Protein AF-A0A6B3HAN8-F1 (afdb_monomer)

pLDDT: mean 86.99, std 9.72, range [61.0, 98.0]

Foldseek 3Di:
DDDDDPPVVVVVVDPDPDPDPQPPCPDPSNVVVVVVVVVVVVVVVVVVVVVVVVVVVVVVVDDD

Secondary structure (DSSP, 8-state):
---PPPHHHHHHSSPPPP-PPPPPTTSHHHHHHHHHHHHHHHHHHHHHHHHHHHHHHHHHH---

Sequence (64 aa):
APGPVPRRVAALLGPAPSPRRLPPAMTRPGLAFLMATTGAAASAASSANAALTLLLVLKAATPL

Radius of gyration: 23.26 Å; Cα contacts (8 Å, |Δi|>4): 11; chains: 1; bounding box: 32×41×70 Å

Mean predicted aligned error: 9.98 Å

Solvent-accessible surface area (backbone atoms only — not comparable to full-atom values): 3971 Å² total; per-residue (Å²): 130,87,76,87,71,57,71,70,58,48,59,68,73,40,78,78,78,74,86,73,76,79,61,58,63,95,38,75,70,12,44,54,47,51,51,51,53,49,53,53,50,50,51,51,53,51,52,50,51,52,50,50,53,52,50,51,51,50,57,68,74,51,82,127

Structure (mmCIF, N/CA/C/O backbone):
data_AF-A0A6B3HAN8-F1
#
_entry.id   AF-A0A6B3HAN8-F1
#
loop_
_atom_site.group_PDB
_atom_site.id
_atom_site.type_symbol
_atom_site.label_atom_id
_atom_site.label_alt_id
_atom_site.label_comp_id
_atom_site.label_asym_id
_atom_site.label_entity_id
_atom_site.label_seq_id
_atom_site.pdbx_PDB_ins_code
_atom_site.Cartn_x
_atom_site.Cartn_y
_atom_site.Cartn_z
_atom_site.occupancy
_atom_site.B_iso_or_equiv
_atom_site.auth_seq_id
_atom_site.auth_comp_id
_atom_site.auth_asym_id
_atom_site.auth_atom_id
_atom_site.pdbx_PDB_model_num
ATOM 1 N N . ALA A 1 1 ? 1.318 -26.445 -39.455 1.00 61.00 1 ALA A N 1
ATOM 2 C CA . ALA A 1 1 ? 2.114 -25.683 -38.469 1.00 61.00 1 ALA A CA 1
ATOM 3 C C . ALA A 1 1 ? 1.177 -24.739 -37.716 1.00 61.00 1 ALA A C 1
ATOM 5 O O . ALA A 1 1 ? 0.257 -24.241 -38.360 1.00 61.00 1 ALA A O 1
ATOM 6 N N . PRO A 1 2 ? 1.334 -24.517 -36.398 1.00 61.97 2 PRO A N 1
ATOM 7 C CA . PRO A 1 2 ? 0.533 -23.529 -35.673 1.00 61.97 2 PRO A CA 1
ATOM 8 C C . PRO A 1 2 ? 0.793 -22.127 -36.249 1.00 61.97 2 PRO A C 1
ATOM 10 O O . PRO A 1 2 ? 1.926 -21.817 -36.611 1.00 61.97 2 PRO A O 1
ATOM 13 N N . GLY A 1 3 ? -0.254 -21.311 -36.386 1.00 76.94 3 GLY A N 1
ATOM 14 C CA . GLY A 1 3 ? -0.166 -19.953 -36.939 1.00 76.94 3 GLY A CA 1
ATOM 15 C C . GLY A 1 3 ? 0.528 -18.941 -36.009 1.00 76.94 3 GLY A C 1
ATOM 16 O O . GLY A 1 3 ? 0.864 -19.274 -34.870 1.00 76.94 3 GLY A O 1
ATOM 17 N N . PRO A 1 4 ? 0.752 -17.697 -36.473 1.00 80.56 4 PRO A N 1
ATOM 18 C CA . PRO A 1 4 ? 1.468 -16.675 -35.712 1.00 80.56 4 PRO A CA 1
ATOM 19 C C . PRO A 1 4 ? 0.768 -16.331 -34.389 1.00 80.56 4 PRO A C 1
ATOM 21 O O . PRO A 1 4 ? -0.442 -16.113 -34.332 1.00 80.56 4 PRO A O 1
ATOM 24 N N . VAL A 1 5 ? 1.556 -16.277 -33.312 1.00 83.12 5 VAL A N 1
ATOM 25 C CA . VAL A 1 5 ? 1.079 -16.060 -31.941 1.00 83.12 5 VAL A CA 1
ATOM 26 C C . VAL A 1 5 ? 0.548 -14.625 -31.778 1.00 83.12 5 VAL A C 1
ATOM 28 O O . VAL A 1 5 ? 1.202 -13.679 -32.228 1.00 83.12 5 VAL A O 1
ATOM 31 N N . PRO A 1 6 ? -0.592 -14.410 -31.094 1.00 87.25 6 PRO A N 1
ATOM 32 C CA . PRO A 1 6 ? -1.101 -13.072 -30.806 1.00 87.25 6 PRO A CA 1
ATOM 33 C C . PRO A 1 6 ? -0.061 -12.194 -30.095 1.00 87.25 6 PRO A C 1
ATOM 35 O O . PRO A 1 6 ? 0.580 -12.633 -29.140 1.00 87.25 6 PRO A O 1
ATOM 38 N N . ARG A 1 7 ? 0.058 -10.919 -30.496 1.00 77.94 7 ARG A N 1
ATOM 39 C CA . ARG A 1 7 ? 1.104 -9.984 -30.018 1.00 77.94 7 ARG A CA 1
ATOM 40 C C . ARG A 1 7 ? 1.205 -9.872 -28.490 1.00 77.94 7 ARG A C 1
ATOM 42 O O . ARG A 1 7 ? 2.302 -9.714 -27.967 1.00 77.94 7 ARG A O 1
ATOM 49 N N . AR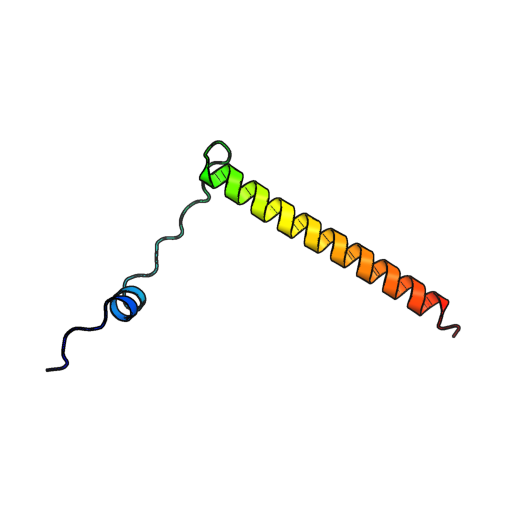G A 1 8 ? 0.082 -9.961 -27.765 1.00 78.25 8 ARG A N 1
ATOM 50 C CA . ARG A 1 8 ? 0.067 -9.934 -26.288 1.00 78.25 8 ARG A CA 1
ATOM 51 C C . ARG A 1 8 ? 0.688 -11.192 -25.683 1.00 78.25 8 ARG A C 1
ATOM 53 O O . ARG A 1 8 ? 1.459 -11.090 -24.743 1.00 78.25 8 ARG A O 1
ATOM 60 N N . VAL A 1 9 ? 0.392 -12.357 -26.251 1.00 83.31 9 VAL A N 1
ATOM 61 C CA . VAL A 1 9 ? 0.968 -13.636 -25.817 1.00 83.31 9 VAL A CA 1
ATOM 62 C C . VAL A 1 9 ? 2.443 -13.700 -26.203 1.00 83.31 9 VAL A C 1
ATOM 64 O O . VAL A 1 9 ? 3.266 -14.073 -25.380 1.00 83.31 9 VAL A O 1
ATOM 67 N N . ALA A 1 10 ? 2.808 -13.222 -27.395 1.00 82.94 10 ALA A N 1
ATOM 68 C CA . ALA A 1 10 ? 4.207 -13.085 -27.794 1.00 82.94 10 ALA A CA 1
ATOM 69 C C . ALA A 1 10 ? 5.003 -12.164 -26.847 1.00 82.94 10 ALA A C 1
ATOM 71 O O . ALA A 1 10 ? 6.167 -12.431 -26.576 1.00 82.94 10 ALA A O 1
ATOM 72 N N . ALA A 1 11 ? 4.378 -11.115 -26.298 1.00 79.81 11 ALA A N 1
ATOM 73 C CA . ALA A 1 11 ? 5.005 -10.249 -25.297 1.00 79.81 11 ALA A CA 1
ATOM 74 C C . ALA A 1 11 ? 5.171 -10.927 -23.924 1.00 79.81 11 ALA A C 1
ATOM 76 O O . ALA A 1 11 ? 6.130 -10.622 -23.224 1.00 79.81 11 ALA A O 1
ATOM 77 N N . LEU A 1 12 ? 4.274 -11.848 -23.553 1.00 81.31 12 LEU A N 1
ATOM 78 C CA . LEU A 1 12 ? 4.399 -12.660 -22.334 1.00 81.31 12 LEU A CA 1
ATOM 79 C C . LEU A 1 12 ? 5.439 -13.780 -22.477 1.00 81.31 12 LEU A C 1
ATOM 81 O O . LEU A 1 12 ? 6.055 -14.169 -21.494 1.00 81.31 12 LEU A O 1
ATOM 85 N N . LEU A 1 13 ? 5.624 -14.287 -23.697 1.00 85.62 13 LEU A N 1
ATOM 86 C CA . LEU A 1 13 ? 6.657 -15.269 -24.045 1.00 85.62 13 LEU A CA 1
ATOM 87 C C . LEU A 1 13 ? 8.026 -14.622 -24.304 1.00 85.62 13 LEU A C 1
ATOM 89 O O . LEU A 1 13 ? 9.028 -15.325 -24.431 1.00 85.62 13 LEU A O 1
ATOM 93 N N . GLY A 1 14 ? 8.070 -13.294 -24.419 1.00 83.81 14 GLY A N 1
ATOM 94 C CA . GLY A 1 14 ? 9.307 -12.538 -24.525 1.00 83.81 14 GLY A CA 1
ATOM 95 C C . GLY A 1 14 ? 10.118 -12.606 -23.226 1.00 83.81 14 GLY A C 1
ATOM 96 O O . GLY A 1 14 ? 9.568 -12.876 -22.157 1.00 83.81 14 GLY A O 1
ATOM 97 N N . PRO A 1 15 ? 11.434 -12.353 -23.291 1.00 79.69 15 PRO A N 1
ATOM 98 C CA . PRO A 1 15 ? 12.277 -12.324 -22.104 1.00 79.69 15 PRO A CA 1
ATOM 99 C C . PRO A 1 15 ? 11.733 -11.329 -21.072 1.00 79.69 15 PRO A C 1
ATOM 101 O O . PRO A 1 15 ? 11.254 -10.247 -21.431 1.00 79.69 15 PRO A O 1
ATOM 104 N N . ALA A 1 16 ? 11.820 -11.701 -19.789 1.00 79.62 16 ALA A N 1
ATOM 105 C CA . ALA A 1 16 ? 11.339 -10.871 -18.693 1.00 79.62 16 ALA A CA 1
ATOM 106 C C . ALA A 1 16 ? 11.947 -9.462 -18.798 1.00 79.62 16 ALA A C 1
ATOM 108 O O . ALA A 1 16 ? 13.155 -9.328 -19.027 1.00 79.62 16 ALA A O 1
ATOM 109 N N . PRO A 1 17 ? 11.131 -8.402 -18.664 1.00 74.00 17 PRO A N 1
ATOM 110 C CA . PRO A 1 17 ? 11.628 -7.044 -18.775 1.00 74.00 17 PRO A CA 1
ATOM 111 C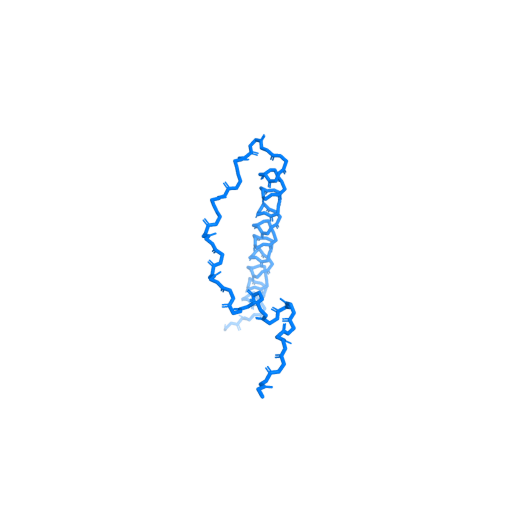 C . PRO A 1 17 ? 12.719 -6.833 -17.728 1.00 74.00 17 PRO A C 1
ATOM 113 O O . PRO A 1 17 ? 12.502 -7.076 -16.541 1.00 74.00 17 PRO A O 1
ATOM 116 N N . SER A 1 18 ? 13.891 -6.382 -18.184 1.00 82.06 18 SER A N 1
ATOM 117 C CA . SER A 1 18 ? 15.010 -6.079 -17.293 1.00 82.06 18 SER A CA 1
ATOM 118 C C . SER A 1 18 ? 14.532 -5.153 -16.167 1.00 82.06 18 SER A C 1
ATOM 120 O O . SER A 1 18 ? 13.795 -4.198 -16.461 1.00 82.06 18 SER A O 1
ATOM 122 N N . PRO A 1 19 ? 14.894 -5.427 -14.897 1.00 75.12 19 PRO A N 1
ATOM 123 C CA . PRO A 1 19 ? 14.469 -4.618 -13.767 1.00 75.12 19 PRO A CA 1
ATOM 124 C C . PRO A 1 19 ? 14.871 -3.167 -14.017 1.00 75.12 19 PRO A C 1
ATOM 126 O O . PRO A 1 19 ? 16.047 -2.796 -14.043 1.00 75.12 19 PRO A O 1
ATOM 129 N N . ARG A 1 20 ? 13.859 -2.337 -14.269 1.00 73.00 20 ARG A N 1
ATOM 130 C CA . ARG A 1 20 ? 14.048 -0.924 -14.572 1.00 73.00 20 ARG A CA 1
ATOM 131 C C . ARG A 1 20 ? 14.496 -0.247 -13.282 1.00 73.00 20 ARG A C 1
ATOM 133 O O . ARG A 1 20 ? 13.799 -0.337 -12.273 1.00 73.00 20 ARG A O 1
ATOM 140 N N . ARG A 1 21 ? 15.659 0.413 -13.301 1.00 79.44 21 ARG A N 1
ATOM 141 C CA . ARG A 1 21 ? 16.087 1.244 -12.168 1.00 79.44 21 ARG A CA 1
ATOM 142 C C . ARG A 1 21 ? 15.034 2.316 -11.915 1.00 79.44 21 ARG A C 1
ATOM 144 O O . ARG A 1 21 ? 14.428 2.830 -12.858 1.00 79.44 21 ARG A O 1
ATOM 151 N N . LEU A 1 22 ? 14.830 2.619 -10.637 1.00 74.19 22 LEU A N 1
ATOM 152 C CA . LEU A 1 22 ? 13.885 3.634 -10.205 1.00 74.19 22 LEU A CA 1
ATOM 153 C C . LEU A 1 22 ? 14.188 4.959 -10.924 1.00 74.19 22 LEU A C 1
ATOM 155 O O . LEU A 1 22 ? 15.364 5.334 -11.008 1.00 74.19 22 LEU A O 1
ATOM 159 N N . PRO A 1 23 ? 13.175 5.650 -11.479 1.00 78.50 23 PRO A N 1
ATOM 160 C CA . PRO A 1 23 ? 13.409 6.923 -12.139 1.00 78.50 23 PRO A CA 1
ATOM 161 C C . PRO A 1 23 ? 14.043 7.914 -11.149 1.00 78.50 23 PRO A C 1
ATOM 163 O O . PRO A 1 23 ? 13.619 7.980 -9.993 1.00 78.50 23 PRO A O 1
ATOM 166 N N . PRO A 1 24 ? 15.055 8.691 -11.572 1.00 80.06 24 PRO A N 1
ATOM 167 C CA . PRO A 1 24 ? 15.684 9.678 -10.705 1.00 80.06 24 PRO A CA 1
ATOM 168 C C . PRO A 1 24 ? 14.654 10.706 -10.221 1.00 80.06 24 PRO A C 1
ATOM 170 O O . PRO A 1 24 ? 13.827 11.181 -11.004 1.00 80.06 24 PRO A O 1
ATOM 173 N N . ALA A 1 25 ? 14.720 11.058 -8.933 1.00 75.19 25 ALA A N 1
ATOM 174 C CA . ALA A 1 25 ? 13.709 11.852 -8.227 1.00 75.19 25 ALA A CA 1
ATOM 175 C C . ALA A 1 25 ? 13.376 13.197 -8.902 1.00 75.19 25 ALA A C 1
ATOM 177 O O . ALA A 1 25 ? 12.222 13.610 -8.911 1.00 75.19 25 ALA A O 1
ATOM 178 N N . MET A 1 26 ? 14.367 13.842 -9.528 1.00 78.75 26 MET A N 1
ATOM 179 C CA . MET A 1 26 ? 14.234 15.154 -10.183 1.00 78.75 26 MET A CA 1
ATOM 180 C C . MET A 1 26 ? 13.789 15.072 -11.651 1.00 78.75 26 MET A C 1
ATOM 182 O O . MET A 1 26 ? 14.017 15.987 -12.438 1.00 78.75 26 MET A O 1
ATOM 186 N N . THR A 1 27 ? 13.162 13.968 -12.051 1.00 87.69 27 THR A N 1
ATOM 187 C CA . THR A 1 27 ? 12.523 13.835 -13.366 1.00 87.69 27 THR A CA 1
ATOM 188 C C . THR A 1 27 ? 11.010 13.758 -13.204 1.00 87.69 27 THR A C 1
ATOM 190 O O . THR A 1 27 ? 10.520 13.312 -12.170 1.00 87.69 27 THR A O 1
ATOM 193 N N . ARG A 1 28 ? 10.243 14.147 -14.233 1.00 87.06 28 ARG A N 1
ATOM 194 C CA . ARG A 1 28 ? 8.771 14.004 -14.235 1.00 87.06 28 ARG A CA 1
ATOM 195 C C . ARG A 1 28 ? 8.288 12.617 -13.760 1.00 87.06 28 ARG A C 1
ATOM 197 O O . ARG A 1 28 ? 7.432 12.585 -12.878 1.00 87.06 28 ARG A O 1
ATO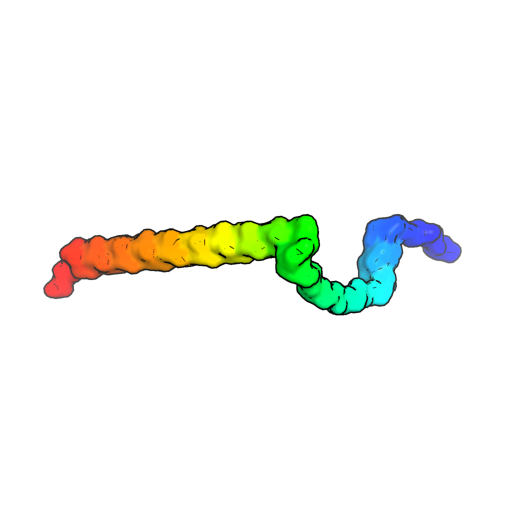M 204 N N . PRO A 1 29 ? 8.818 11.481 -14.268 1.00 86.56 29 PRO A N 1
ATOM 205 C CA . PRO A 1 29 ? 8.428 10.164 -13.761 1.00 86.56 29 PRO A CA 1
ATOM 206 C C . PRO A 1 29 ? 8.879 9.905 -12.314 1.00 86.56 29 PRO A C 1
ATOM 208 O O . PRO A 1 29 ? 8.179 9.203 -11.590 1.00 86.56 29 PRO A O 1
ATOM 211 N N . GLY A 1 30 ? 9.999 10.484 -11.869 1.00 88.44 30 GLY A N 1
ATOM 212 C CA . GLY A 1 30 ? 10.445 10.419 -10.474 1.00 88.44 30 GLY A CA 1
ATOM 213 C C . GLY A 1 30 ? 9.486 11.120 -9.510 1.00 88.44 30 GLY A C 1
ATOM 214 O O . GLY A 1 30 ? 9.100 10.536 -8.504 1.00 88.44 30 GLY A O 1
ATOM 215 N N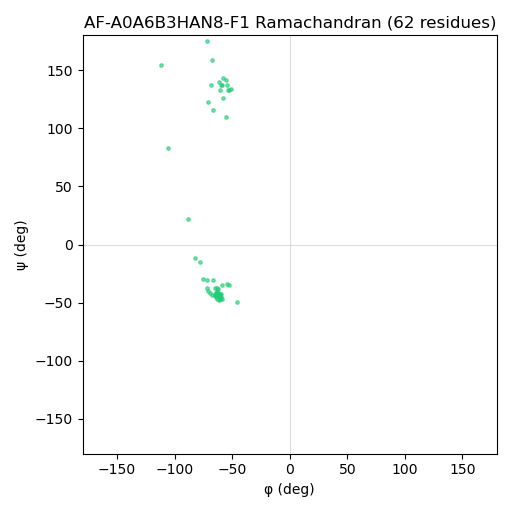 . LEU A 1 31 ? 9.024 12.327 -9.850 1.00 90.94 31 LEU A N 1
ATOM 216 C CA . LEU A 1 31 ? 8.035 13.060 -9.050 1.00 90.94 31 LEU A CA 1
ATOM 217 C C . LEU A 1 31 ? 6.689 12.332 -8.981 1.00 90.94 31 LEU A C 1
ATOM 219 O O . LEU A 1 31 ? 6.093 12.244 -7.910 1.00 90.94 31 LEU A O 1
ATOM 223 N N . ALA A 1 32 ? 6.224 11.775 -10.103 1.00 89.88 32 ALA A N 1
ATOM 224 C CA . ALA A 1 32 ? 5.001 10.974 -10.124 1.00 89.88 32 ALA A CA 1
ATOM 225 C C . ALA A 1 32 ? 5.121 9.740 -9.214 1.00 89.88 32 ALA A C 1
ATOM 227 O O . ALA A 1 32 ? 4.202 9.446 -8.450 1.00 89.88 32 ALA A O 1
ATOM 228 N N . PHE A 1 33 ? 6.271 9.058 -9.252 1.00 90.88 33 PHE A N 1
ATOM 229 C CA . PHE A 1 33 ? 6.557 7.939 -8.360 1.00 90.88 33 PHE A CA 1
ATOM 230 C C . PHE A 1 33 ? 6.560 8.375 -6.889 1.00 90.88 33 PHE A C 1
ATOM 232 O O . PHE A 1 33 ? 5.878 7.750 -6.083 1.00 90.88 33 PHE A O 1
ATOM 239 N N . LEU A 1 34 ? 7.240 9.477 -6.552 1.00 90.19 34 LEU A N 1
ATOM 240 C CA . LEU A 1 34 ? 7.289 10.008 -5.186 1.00 90.19 34 LEU A CA 1
ATOM 241 C C . LEU A 1 34 ? 5.901 10.361 -4.647 1.00 90.19 34 LEU A C 1
ATOM 243 O O . LEU A 1 34 ? 5.575 9.999 -3.517 1.00 90.19 34 LEU A O 1
ATOM 247 N N . MET A 1 35 ? 5.065 11.028 -5.443 1.00 93.31 35 MET A N 1
ATOM 248 C CA . MET A 1 35 ? 3.699 11.366 -5.034 1.00 93.31 35 MET A CA 1
ATOM 249 C C . MET A 1 35 ? 2.854 10.109 -4.814 1.00 93.31 35 MET A C 1
ATOM 251 O O . MET A 1 35 ? 2.158 10.012 -3.805 1.00 93.31 35 MET A O 1
ATOM 255 N N . ALA A 1 36 ? 2.963 9.115 -5.699 1.00 92.94 36 ALA A N 1
ATOM 256 C CA . ALA A 1 36 ? 2.247 7.851 -5.557 1.00 92.94 36 ALA A CA 1
ATOM 257 C C . ALA A 1 36 ? 2.676 7.080 -4.298 1.00 92.94 36 ALA A C 1
ATOM 259 O O . ALA A 1 36 ? 1.826 6.641 -3.522 1.00 92.94 36 ALA A O 1
ATOM 260 N N . THR A 1 37 ? 3.984 6.958 -4.047 1.00 93.62 37 THR A N 1
ATOM 261 C CA . THR A 1 37 ? 4.493 6.290 -2.841 1.00 93.62 37 THR A CA 1
ATOM 262 C C . THR A 1 37 ? 4.115 7.041 -1.572 1.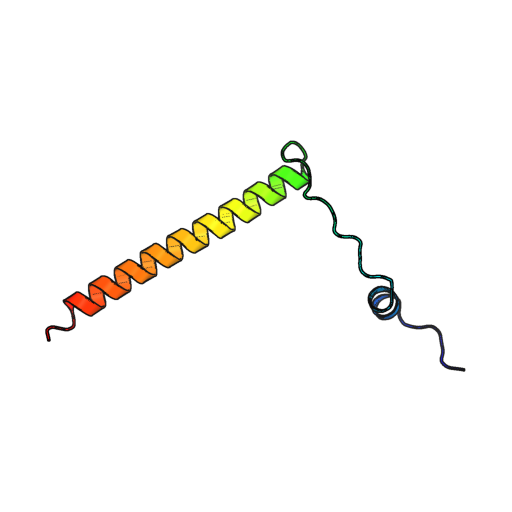00 93.62 37 THR A C 1
ATOM 264 O O . THR A 1 37 ? 3.764 6.417 -0.575 1.00 93.62 37 THR A O 1
ATOM 267 N N . THR A 1 38 ? 4.124 8.376 -1.613 1.00 95.56 38 THR A N 1
ATOM 268 C CA . THR A 1 38 ? 3.740 9.211 -0.468 1.00 95.56 38 THR A CA 1
ATOM 269 C C . THR A 1 38 ? 2.250 9.070 -0.164 1.00 95.56 38 THR A C 1
ATOM 271 O O . THR A 1 38 ? 1.880 8.885 0.991 1.00 95.56 38 THR A O 1
ATOM 274 N N . GLY A 1 39 ? 1.386 9.074 -1.185 1.00 95.25 39 GLY A N 1
ATOM 275 C CA . GLY A 1 39 ? -0.053 8.856 -1.014 1.00 95.25 39 GLY A CA 1
ATOM 276 C C . GLY A 1 39 ? -0.387 7.464 -0.469 1.00 95.25 39 GLY A C 1
ATOM 277 O O . GLY A 1 39 ? -1.231 7.332 0.421 1.00 95.25 39 GLY A O 1
ATOM 278 N N . ALA A 1 40 ? 0.315 6.428 -0.939 1.00 96.81 40 ALA A N 1
ATOM 279 C CA . ALA A 1 40 ? 0.176 5.072 -0.411 1.00 96.81 40 ALA A CA 1
ATOM 280 C C . ALA A 1 40 ? 0.618 4.984 1.062 1.00 96.81 40 ALA A C 1
ATOM 282 O O . ALA A 1 40 ? -0.104 4.423 1.887 1.00 96.81 40 ALA A O 1
ATOM 283 N N . ALA A 1 41 ? 1.756 5.594 1.412 1.00 97.19 41 ALA A N 1
ATOM 284 C CA . ALA A 1 41 ? 2.244 5.647 2.789 1.00 97.19 41 ALA A CA 1
ATOM 285 C C . ALA A 1 41 ? 1.278 6.405 3.716 1.00 97.19 41 ALA A C 1
ATOM 287 O O . ALA A 1 41 ? 0.972 5.929 4.809 1.00 97.19 41 ALA A O 1
ATOM 288 N N . ALA A 1 42 ? 0.739 7.542 3.266 1.00 97.50 42 ALA A N 1
ATOM 289 C CA . ALA A 1 42 ? -0.252 8.311 4.015 1.00 97.50 42 ALA A CA 1
ATOM 290 C C . ALA A 1 42 ? -1.550 7.517 4.242 1.00 97.50 42 ALA A C 1
ATOM 292 O O . ALA A 1 42 ? -2.089 7.516 5.349 1.00 97.50 42 ALA A O 1
ATOM 293 N N . SER A 1 43 ? -2.021 6.789 3.224 1.00 95.50 43 SER A N 1
ATOM 294 C CA . SER A 1 43 ? -3.206 5.926 3.333 1.00 95.50 43 SER A CA 1
ATOM 295 C C . SER A 1 43 ? -2.985 4.783 4.329 1.00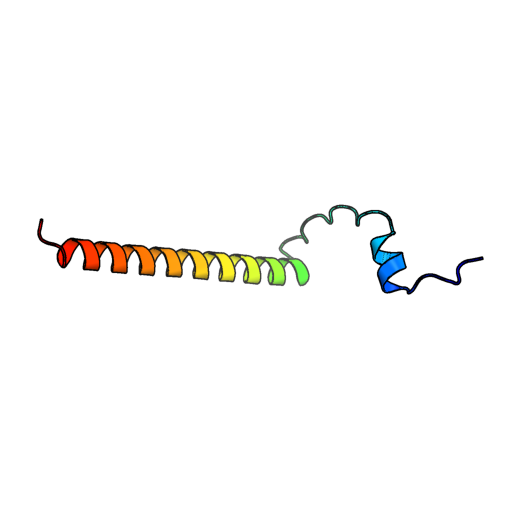 95.50 43 SER A C 1
ATOM 297 O O . SER A 1 43 ? -3.850 4.510 5.160 1.00 95.50 43 SER A O 1
ATOM 299 N N . ALA A 1 44 ? -1.805 4.155 4.308 1.00 97.44 44 ALA A N 1
ATOM 300 C CA . ALA A 1 44 ? -1.440 3.110 5.263 1.00 97.44 44 ALA A CA 1
ATOM 301 C C . ALA A 1 44 ? -1.370 3.643 6.705 1.00 97.44 44 ALA A C 1
ATOM 303 O O . ALA A 1 44 ? -1.916 3.023 7.617 1.00 97.44 44 ALA A O 1
ATOM 304 N N . ALA A 1 45 ? -0.766 4.818 6.91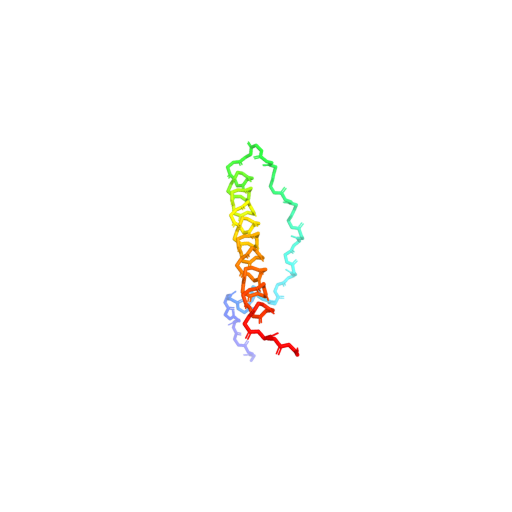1 1.00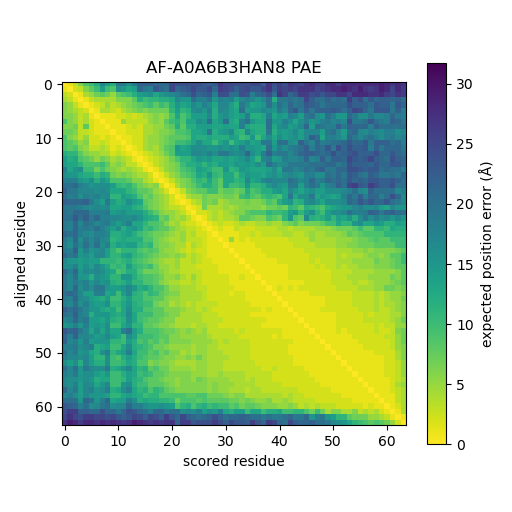 97.44 45 ALA A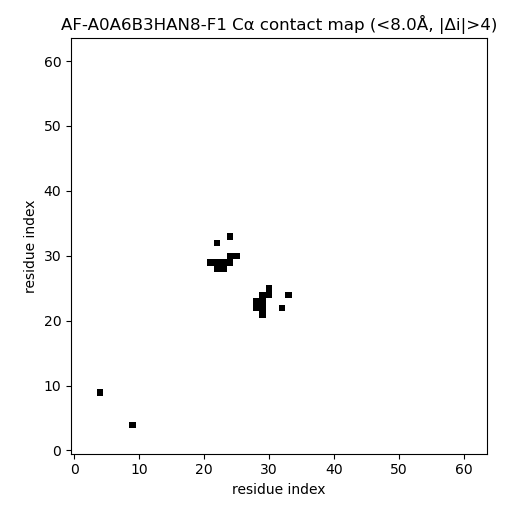 N 1
ATOM 305 C CA . ALA A 1 45 ? -0.711 5.468 8.220 1.00 97.44 45 ALA A CA 1
ATOM 306 C C . ALA A 1 45 ? -2.113 5.835 8.743 1.00 97.44 45 ALA A C 1
ATOM 308 O O . ALA A 1 45 ? -2.430 5.586 9.905 1.00 97.44 45 ALA A O 1
ATOM 309 N N . SER A 1 46 ? -2.985 6.364 7.876 1.00 97.12 46 SER A N 1
ATOM 310 C CA . SER A 1 46 ? -4.382 6.653 8.223 1.00 97.12 46 SER A CA 1
ATOM 311 C C . SER A 1 46 ? -5.152 5.383 8.608 1.00 97.12 46 SER A C 1
ATOM 313 O O . SER A 1 46 ? -5.830 5.367 9.636 1.00 97.12 46 SER A O 1
ATOM 315 N N . SER A 1 47 ? -4.983 4.289 7.856 1.00 95.75 47 SER A N 1
ATOM 316 C CA . SER A 1 47 ? -5.586 2.991 8.181 1.00 95.75 47 SER A CA 1
ATOM 317 C C . SER A 1 47 ? -5.087 2.433 9.517 1.00 95.75 47 SER A C 1
ATOM 319 O O . SER A 1 47 ? -5.876 1.852 10.261 1.00 95.75 47 SER A O 1
ATOM 321 N N . ALA A 1 48 ? -3.803 2.607 9.841 1.00 97.31 48 ALA A N 1
ATOM 322 C CA . ALA A 1 48 ? -3.246 2.194 11.127 1.00 97.31 48 ALA A CA 1
ATOM 323 C C . ALA A 1 48 ? -3.867 2.987 12.287 1.00 97.31 48 ALA A C 1
ATOM 325 O O . ALA A 1 48 ? -4.270 2.395 13.287 1.00 97.31 48 ALA A O 1
ATOM 326 N N . ASN A 1 49 ? -4.026 4.305 12.130 1.00 97.62 49 ASN A N 1
ATOM 327 C CA . ASN A 1 49 ? -4.693 5.142 13.129 1.00 97.62 49 ASN A CA 1
ATOM 328 C C . ASN A 1 49 ? -6.144 4.704 13.352 1.00 97.62 49 ASN A C 1
ATOM 330 O O . ASN A 1 49 ? -6.551 4.516 14.494 1.00 97.62 49 ASN A O 1
ATOM 334 N N . ALA A 1 50 ? -6.900 4.471 12.275 1.00 96.88 50 ALA A N 1
ATOM 335 C CA . ALA A 1 50 ? -8.273 3.981 12.370 1.00 96.88 50 ALA A CA 1
ATOM 336 C C . ALA A 1 50 ? -8.352 2.625 13.095 1.00 96.88 50 ALA A C 1
ATOM 338 O O . ALA A 1 50 ? -9.203 2.439 13.965 1.00 96.88 50 ALA A O 1
ATOM 339 N N . ALA A 1 51 ? -7.436 1.698 12.793 1.00 98.00 51 ALA A N 1
ATOM 340 C CA . ALA A 1 51 ? -7.363 0.402 13.465 1.00 98.00 51 ALA A CA 1
ATOM 341 C C . ALA A 1 51 ? -7.067 0.542 14.967 1.00 98.00 51 ALA A C 1
ATOM 343 O O . ALA A 1 51 ? -7.713 -0.116 15.781 1.00 98.00 51 ALA A O 1
ATOM 344 N N . LEU A 1 52 ? -6.140 1.428 15.346 1.00 97.94 52 LEU A N 1
ATOM 345 C CA . LEU A 1 52 ? -5.848 1.715 16.752 1.00 97.94 52 LEU A CA 1
ATOM 346 C C . LEU A 1 52 ? -7.052 2.331 17.463 1.00 97.94 52 LEU A C 1
ATOM 348 O O . LEU A 1 52 ? -7.386 1.904 18.564 1.00 97.94 52 LEU A O 1
ATOM 352 N N . THR A 1 53 ? -7.742 3.287 16.838 1.00 98.00 53 THR A N 1
ATOM 353 C CA . THR A 1 53 ? -8.964 3.868 17.406 1.00 98.00 53 THR A CA 1
ATOM 354 C C . THR A 1 53 ? -10.028 2.796 17.637 1.00 98.00 53 THR A C 1
ATOM 356 O O . THR A 1 53 ? -10.580 2.724 18.732 1.00 98.00 53 THR A O 1
ATOM 359 N N . LEU A 1 54 ? -10.280 1.923 16.657 1.00 97.19 54 LEU A N 1
ATOM 360 C CA . LEU A 1 54 ? -11.238 0.823 16.802 1.00 97.19 54 LEU A CA 1
ATOM 361 C C . LEU A 1 54 ? -10.836 -0.159 17.907 1.00 97.19 54 LEU A C 1
ATOM 363 O O . LEU A 1 54 ? -11.682 -0.562 18.702 1.00 97.19 54 LEU A O 1
ATOM 367 N N . LEU A 1 55 ? -9.551 -0.511 17.995 1.00 96.88 55 LEU A N 1
ATOM 368 C CA . LEU A 1 55 ? -9.030 -1.383 19.047 1.00 96.88 55 LEU A CA 1
ATOM 369 C C . LEU A 1 55 ? -9.240 -0.777 20.440 1.00 96.88 55 LEU A C 1
ATOM 371 O O . LEU A 1 55 ? -9.668 -1.477 21.356 1.00 96.88 55 LEU A O 1
ATOM 375 N N . LEU A 1 56 ? -8.954 0.518 20.602 1.00 96.56 56 LEU A N 1
ATOM 376 C CA . LEU A 1 56 ? -9.145 1.228 21.866 1.00 96.56 56 LEU A CA 1
ATOM 377 C C . LEU A 1 56 ? -10.624 1.305 22.249 1.00 96.56 56 LEU A C 1
ATOM 379 O O . LEU A 1 56 ? -10.962 1.041 23.401 1.00 96.56 56 LEU A O 1
ATOM 383 N N . VAL A 1 57 ? -11.505 1.601 21.289 1.00 96.81 57 VAL A N 1
ATOM 384 C CA . VAL A 1 57 ? -12.960 1.594 21.506 1.00 96.81 57 VAL A CA 1
ATOM 385 C C . VAL A 1 57 ? -13.433 0.208 21.933 1.00 96.81 57 VAL A C 1
ATOM 387 O O . VAL A 1 57 ? -14.148 0.095 22.923 1.00 96.81 57 VAL A O 1
ATOM 390 N N . LEU A 1 58 ? -12.994 -0.855 21.253 1.00 95.94 58 LEU A N 1
ATOM 391 C CA . LEU A 1 58 ? -13.339 -2.227 21.620 1.00 95.94 58 LEU A CA 1
ATOM 392 C C . LEU A 1 58 ? -12.841 -2.576 23.028 1.00 95.94 58 LEU A C 1
ATOM 394 O O . LEU A 1 58 ? -13.589 -3.145 23.820 1.00 95.94 58 LEU A O 1
ATOM 398 N N . LYS A 1 59 ? -11.603 -2.205 23.373 1.00 93.81 59 LYS A N 1
ATOM 399 C CA . LYS A 1 59 ? -11.047 -2.421 24.717 1.00 93.81 59 LYS A CA 1
ATOM 400 C C . LYS A 1 59 ? -11.810 -1.663 25.799 1.00 93.81 59 LYS A C 1
ATOM 402 O O . LYS A 1 59 ? -11.970 -2.206 26.883 1.00 93.81 59 LYS A O 1
ATOM 407 N N . ALA A 1 60 ? -12.280 -0.451 25.516 1.00 93.56 60 ALA A N 1
ATOM 408 C CA . ALA A 1 60 ? -13.106 0.318 26.443 1.00 93.56 60 ALA A CA 1
ATOM 409 C C . ALA A 1 60 ? -14.529 -0.255 26.575 1.00 93.56 60 ALA A C 1
ATOM 411 O O . ALA A 1 60 ? -15.089 -0.262 27.666 1.00 93.56 60 ALA A O 1
ATOM 412 N N . ALA A 1 61 ? -15.104 -0.753 25.476 1.00 93.81 61 ALA A N 1
ATOM 413 C CA . ALA A 1 61 ? -16.446 -1.334 25.439 1.00 93.81 61 ALA A CA 1
ATOM 414 C C . ALA A 1 61 ? -16.516 -2.766 25.993 1.00 93.81 61 ALA A C 1
ATOM 416 O O . ALA A 1 61 ? -17.611 -3.252 26.267 1.00 93.81 61 ALA A O 1
ATOM 417 N N . THR A 1 62 ? -15.372 -3.436 26.154 1.00 89.50 62 THR A N 1
ATOM 418 C CA . THR A 1 62 ? -15.282 -4.784 26.728 1.00 89.50 62 THR A CA 1
ATOM 419 C C . THR A 1 62 ? -14.715 -4.695 28.150 1.00 89.50 62 THR A C 1
ATOM 421 O O . THR A 1 62 ? -13.503 -4.855 28.328 1.00 89.50 62 THR A O 1
ATOM 424 N N . PRO A 1 63 ? -15.548 -4.413 29.172 1.00 72.94 63 PRO A N 1
ATOM 425 C CA . PRO A 1 63 ? -15.146 -4.634 30.551 1.00 72.94 63 PRO A CA 1
ATOM 426 C C . PRO A 1 63 ? -15.005 -6.149 30.742 1.00 72.94 63 PRO A C 1
ATOM 428 O O . PRO A 1 63 ? -15.969 -6.889 30.553 1.00 72.94 63 PRO A O 1
ATOM 431 N N . LEU A 1 64 ? -13.786 -6.610 31.017 1.00 64.00 64 LEU A N 1
ATOM 432 C CA . LEU A 1 64 ? -13.547 -7.972 31.499 1.00 64.00 64 LEU A CA 1
ATOM 433 C C . LEU A 1 64 ? -14.065 -8.111 32.931 1.00 64.00 64 LEU A C 1
ATOM 435 O O . LEU A 1 64 ? -13.846 -7.154 33.710 1.00 64.00 64 LEU A O 1
#